Protein AF-A0A2K3LPR6-F1 (afdb_monomer_lite)

pLDDT: mean 84.76, std 15.4, range [44.16, 96.0]

Organism: Trifolium pratense (NCBI:txid57577)

Secondary structure (DSSP, 8-state):
----HHHHHHHHHHHHHHT-SSHHHHHHHHHHHHHHTTSTTHHHHHHHHHHS--TTS-HHHHHHHHHHHHHHHHHHHHHHHHHHHHH--TTS----

InterPro domains:
  IPR011989 Armadillo-like helical [G3DSA:1.25.10.10] (8-90)
  IPR016024 Armadillo-type fold [SSF48371] (1-82)

Sequence (96 aa):
MEWNPQTRQSLRQCFLNTLSPALEPRRVAEFRLSEAAGLTNFGLVILRLVAEPDEKIEPSIDEQIRLAAAVNFKNHLHGHRKTIRILNPRKSRSKP

Foldseek 3Di:
DDQDPVVLVLLLLLLLQCVDPDDPSNVVSVVVLVVLLPDPCSLVNLVCLLVDFDPPDDRVSSNSSSVSSVVSSVVSVVVVVVVVCVVCVPPPDDDD

Structure (mmCIF, N/CA/C/O backbone):
data_AF-A0A2K3LPR6-F1
#
_entry.id   AF-A0A2K3LPR6-F1
#
loop_
_atom_site.group_PDB
_atom_site.id
_atom_site.type_symbol
_atom_site.label_atom_id
_atom_site.label_alt_id
_atom_site.label_comp_id
_atom_site.label_asym_id
_atom_site.label_entity_id
_atom_site.label_seq_id
_atom_site.pdbx_PDB_ins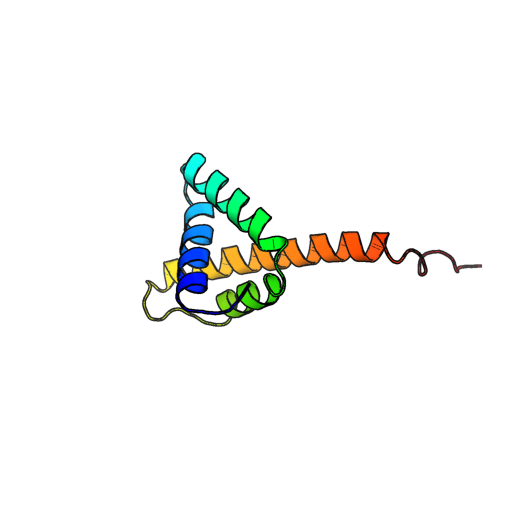_code
_atom_site.Cartn_x
_atom_site.Cartn_y
_atom_site.Cartn_z
_atom_site.occupancy
_atom_site.B_iso_or_equiv
_atom_site.auth_seq_id
_atom_site.auth_comp_id
_atom_site.auth_asym_id
_atom_site.auth_atom_id
_atom_site.pdbx_PDB_model_num
ATOM 1 N N . MET A 1 1 ? -13.869 -1.913 -3.297 1.00 89.12 1 MET A N 1
ATOM 2 C CA . MET A 1 1 ? -12.710 -1.694 -4.181 1.00 89.12 1 MET A CA 1
ATOM 3 C C . MET A 1 1 ? -12.555 -2.907 -5.080 1.00 89.12 1 MET A C 1
ATOM 5 O O . MET A 1 1 ? -12.679 -4.026 -4.596 1.00 89.12 1 MET A O 1
ATOM 9 N N . GLU A 1 2 ? -12.330 -2.695 -6.372 1.00 92.38 2 GLU A N 1
ATOM 10 C CA . GLU A 1 2 ? -12.184 -3.769 -7.361 1.00 92.38 2 GLU A CA 1
ATOM 11 C C . GLU A 1 2 ? -10.730 -3.904 -7.822 1.00 92.38 2 GLU A C 1
ATOM 13 O O . GLU A 1 2 ? -9.979 -2.930 -7.825 1.00 92.38 2 GLU A O 1
ATOM 18 N N . TRP A 1 3 ? -10.324 -5.112 -8.219 1.00 91.56 3 TRP A N 1
ATOM 19 C CA . TRP A 1 3 ? -9.004 -5.346 -8.806 1.00 91.56 3 TRP A CA 1
ATOM 20 C C . TRP A 1 3 ? -9.065 -5.145 -10.319 1.00 91.56 3 TRP A C 1
ATOM 22 O O . TRP A 1 3 ? -9.413 -6.063 -11.057 1.00 91.56 3 TRP A O 1
ATOM 32 N N . ASN A 1 4 ? -8.731 -3.941 -10.776 1.00 92.88 4 ASN A N 1
ATOM 33 C CA . ASN A 1 4 ? -8.645 -3.606 -12.197 1.00 92.88 4 ASN A CA 1
ATOM 34 C C . ASN A 1 4 ? -7.352 -2.814 -12.498 1.00 92.88 4 ASN A C 1
ATOM 36 O O . ASN A 1 4 ? -6.712 -2.305 -11.569 1.00 92.88 4 ASN A O 1
ATOM 40 N N . PRO A 1 5 ? -6.932 -2.697 -13.774 1.00 90.94 5 PRO A N 1
ATOM 41 C CA . PRO A 1 5 ? -5.693 -2.011 -14.141 1.00 90.94 5 PRO A CA 1
ATOM 42 C C . PRO A 1 5 ? -5.582 -0.583 -13.600 1.00 90.94 5 PRO A C 1
ATOM 44 O O . PRO A 1 5 ? -4.505 -0.189 -13.158 1.00 90.94 5 PRO A O 1
ATOM 47 N N . GLN A 1 6 ? -6.688 0.159 -13.559 1.00 93.00 6 GLN A N 1
ATOM 48 C CA . GLN A 1 6 ? -6.691 1.542 -13.096 1.00 93.00 6 GLN A CA 1
ATOM 49 C C . GLN A 1 6 ? -6.513 1.647 -11.578 1.00 93.00 6 GLN A C 1
ATOM 51 O O . GLN A 1 6 ? -5.751 2.492 -11.100 1.00 93.00 6 GLN A O 1
ATOM 56 N N . THR A 1 7 ? -7.142 0.755 -10.810 1.00 93.00 7 THR A N 1
ATOM 57 C CA . THR A 1 7 ? -6.940 0.653 -9.361 1.00 93.00 7 THR A CA 1
ATOM 58 C C . THR A 1 7 ? -5.504 0.255 -9.039 1.00 93.00 7 THR A C 1
ATOM 60 O O . THR A 1 7 ? -4.895 0.868 -8.165 1.00 93.00 7 THR A O 1
ATOM 63 N N . ARG A 1 8 ? -4.922 -0.696 -9.784 1.00 92.81 8 ARG A N 1
ATOM 64 C CA . ARG A 1 8 ? -3.506 -1.078 -9.632 1.00 92.81 8 ARG A CA 1
ATOM 65 C C . ARG A 1 8 ? -2.583 0.113 -9.826 1.00 92.81 8 ARG A C 1
ATOM 67 O O . ARG A 1 8 ? -1.765 0.403 -8.960 1.00 92.81 8 ARG A O 1
ATOM 74 N N . GLN A 1 9 ? -2.741 0.820 -10.940 1.00 92.75 9 GLN A N 1
ATOM 75 C CA . GLN A 1 9 ? -1.888 1.954 -11.280 1.00 92.75 9 GLN A CA 1
ATOM 76 C C . GLN A 1 9 ? -2.026 3.090 -10.256 1.00 92.75 9 GLN A C 1
ATOM 78 O O . GLN A 1 9 ? -1.026 3.639 -9.800 1.00 92.75 9 GLN A O 1
ATOM 83 N N . SER A 1 10 ? -3.257 3.368 -9.816 1.00 93.50 10 SER A N 1
ATOM 84 C CA . SER A 1 10 ? -3.534 4.373 -8.784 1.00 93.50 10 SER A CA 1
ATOM 85 C C . SER A 1 10 ? -2.884 4.019 -7.446 1.00 93.50 10 SER A C 1
ATOM 87 O O . SER A 1 10 ? -2.256 4.871 -6.823 1.00 93.50 10 SER A O 1
ATOM 89 N N . LEU A 1 11 ? -2.985 2.758 -7.012 1.00 94.69 11 LEU A N 1
ATOM 90 C CA . LEU A 1 11 ? -2.373 2.300 -5.765 1.00 94.69 11 LEU A CA 1
ATOM 91 C C . LEU A 1 11 ? -0.849 2.334 -5.830 1.00 94.69 11 LEU A C 1
ATOM 93 O O . LEU A 1 11 ? -0.227 2.800 -4.881 1.00 94.69 11 LEU A O 1
ATOM 97 N N . ARG A 1 12 ? -0.248 1.908 -6.947 1.00 94.38 12 ARG A N 1
ATOM 98 C CA . ARG A 1 12 ? 1.203 2.013 -7.156 1.00 94.38 12 ARG A CA 1
ATOM 99 C C . ARG A 1 12 ? 1.679 3.453 -7.035 1.00 94.38 12 ARG A C 1
ATOM 101 O O . ARG A 1 12 ? 2.620 3.710 -6.292 1.00 94.38 12 ARG A O 1
ATOM 108 N N . GLN A 1 13 ? 0.990 4.391 -7.685 1.00 93.62 13 GLN A N 1
ATOM 109 C CA . GLN A 1 13 ? 1.326 5.809 -7.576 1.00 93.62 13 GLN A CA 1
ATOM 110 C C . GLN A 1 13 ? 1.157 6.326 -6.144 1.00 93.62 13 GLN A C 1
ATOM 112 O O . GLN A 1 13 ? 2.008 7.067 -5.658 1.00 93.62 13 GLN A O 1
ATOM 117 N N . CYS A 1 14 ? 0.090 5.927 -5.444 1.00 94.31 14 CYS A N 1
ATOM 118 C CA . CYS A 1 14 ? -0.093 6.277 -4.039 1.00 94.31 14 CYS A CA 1
ATOM 119 C C . CYS A 1 14 ? 1.066 5.758 -3.181 1.00 94.31 14 CYS A C 1
ATOM 121 O O . CYS A 1 14 ? 1.670 6.546 -2.461 1.00 94.31 14 CYS A O 1
ATOM 123 N N . PHE A 1 15 ? 1.430 4.479 -3.281 1.00 94.81 15 PHE A N 1
ATOM 124 C CA . PHE A 1 15 ? 2.547 3.923 -2.513 1.00 94.81 15 PHE A CA 1
ATOM 125 C C . PHE A 1 15 ? 3.879 4.580 -2.863 1.00 94.81 15 PHE A C 1
ATOM 127 O O . PHE A 1 15 ? 4.618 4.949 -1.956 1.00 94.81 15 PHE A O 1
ATOM 134 N N . LEU A 1 16 ? 4.152 4.832 -4.140 1.00 93.31 16 LEU A N 1
ATOM 135 C CA . LEU A 1 16 ? 5.344 5.569 -4.548 1.00 93.31 16 LEU A CA 1
ATOM 136 C C . LEU A 1 16 ? 5.377 6.979 -3.934 1.00 93.31 16 LEU A C 1
ATOM 138 O O . LEU A 1 16 ? 6.396 7.406 -3.401 1.00 93.31 16 LEU A O 1
ATOM 142 N N . ASN A 1 17 ? 4.239 7.676 -3.916 1.00 92.69 17 ASN A N 1
ATOM 143 C CA . ASN A 1 17 ? 4.130 8.999 -3.305 1.00 92.69 17 ASN A CA 1
ATOM 144 C C . ASN A 1 17 ? 4.312 8.969 -1.777 1.00 92.69 17 ASN A C 1
ATOM 146 O O . ASN A 1 17 ? 4.812 9.944 -1.222 1.00 92.69 17 ASN A O 1
ATOM 150 N N . THR A 1 18 ? 3.977 7.868 -1.089 1.00 91.44 18 THR A N 1
ATOM 151 C CA . THR A 1 18 ? 4.282 7.731 0.353 1.00 91.44 18 THR A CA 1
ATOM 152 C C . THR A 1 18 ? 5.779 7.655 0.651 1.00 91.44 18 THR A C 1
ATOM 154 O O . THR A 1 18 ? 6.198 7.999 1.755 1.00 91.44 18 THR A O 1
ATOM 157 N N . LEU A 1 19 ? 6.582 7.247 -0.336 1.00 90.25 19 LEU A N 1
ATOM 158 C CA . LEU A 1 19 ? 8.042 7.195 -0.258 1.00 90.25 19 LEU A CA 1
ATOM 159 C C . LEU A 1 19 ? 8.698 8.520 -0.685 1.00 90.25 19 LEU A C 1
ATOM 161 O O . LEU A 1 19 ? 9.916 8.658 -0.598 1.00 90.25 19 LEU A O 1
ATOM 165 N N . SER A 1 20 ? 7.911 9.500 -1.145 1.00 86.75 20 SER A N 1
ATOM 166 C CA . SER A 1 20 ? 8.431 10.795 -1.579 1.00 86.75 20 SER A CA 1
ATOM 167 C C . SER A 1 20 ? 9.060 11.566 -0.408 1.00 86.75 20 SER A C 1
ATOM 169 O O . SER A 1 20 ? 8.475 11.613 0.678 1.00 86.75 20 SER A O 1
ATOM 171 N N . PRO A 1 21 ? 10.208 12.241 -0.618 1.00 86.06 21 PRO A N 1
ATOM 172 C CA . PRO A 1 21 ? 10.782 13.140 0.382 1.00 86.06 21 PRO A CA 1
ATOM 173 C C . PRO A 1 21 ? 9.948 14.418 0.570 1.00 86.06 21 PRO A C 1
ATOM 175 O O . PRO A 1 21 ? 10.079 15.098 1.587 1.00 86.06 21 PRO A O 1
ATOM 178 N N . ALA A 1 22 ? 9.089 14.758 -0.396 1.00 87.75 22 ALA A N 1
ATOM 179 C CA . ALA A 1 22 ? 8.214 15.917 -0.310 1.00 87.75 22 ALA A CA 1
ATOM 180 C C . ALA A 1 22 ? 6.989 15.621 0.572 1.00 87.75 22 ALA A C 1
ATOM 182 O O . ALA A 1 22 ? 6.302 14.611 0.409 1.00 87.75 22 ALA A O 1
ATOM 183 N N . LEU A 1 23 ? 6.686 16.549 1.484 1.00 85.88 23 LEU A N 1
ATOM 184 C CA . LEU A 1 23 ? 5.634 16.381 2.489 1.00 85.88 23 LEU A CA 1
ATOM 185 C C . LEU A 1 23 ? 4.227 16.282 1.879 1.00 85.88 23 LEU A C 1
ATOM 187 O O . LEU A 1 23 ? 3.451 15.408 2.258 1.00 85.88 23 LEU A O 1
ATOM 191 N N . GLU A 1 24 ? 3.895 17.167 0.940 1.00 90.88 24 GLU A N 1
ATOM 192 C CA . GLU A 1 24 ? 2.540 17.256 0.383 1.00 90.88 24 GLU A CA 1
ATOM 193 C C . GLU A 1 24 ? 2.144 16.026 -0.458 1.00 90.88 24 GLU A C 1
ATOM 195 O O . GLU A 1 24 ? 1.085 15.453 -0.191 1.00 90.88 24 GLU A O 1
ATOM 200 N N . PRO A 1 25 ? 2.981 15.512 -1.387 1.00 88.75 25 PRO A N 1
ATOM 201 C CA . PRO A 1 25 ? 2.696 14.255 -2.086 1.00 88.75 25 PRO A CA 1
ATOM 202 C C . PRO A 1 25 ? 2.464 13.079 -1.136 1.00 88.75 25 PRO A C 1
ATOM 204 O O . PRO A 1 25 ? 1.546 12.280 -1.346 1.00 88.75 25 PRO A O 1
ATOM 207 N N . ARG A 1 26 ? 3.261 13.004 -0.064 1.00 90.38 26 ARG A N 1
ATOM 208 C CA . ARG A 1 26 ? 3.138 11.968 0.957 1.00 90.38 26 ARG A CA 1
ATOM 209 C C . ARG A 1 26 ? 1.817 12.076 1.716 1.00 90.38 26 ARG A C 1
ATOM 211 O O . ARG A 1 26 ? 1.100 11.083 1.806 1.00 90.38 26 ARG A O 1
ATOM 218 N N . ARG A 1 27 ? 1.456 13.266 2.205 1.00 88.19 27 ARG A N 1
ATOM 219 C CA . ARG A 1 27 ? 0.189 13.501 2.923 1.00 88.19 27 ARG A CA 1
ATOM 220 C C . ARG A 1 27 ? -1.028 13.150 2.078 1.00 88.19 27 ARG A C 1
ATOM 222 O O . ARG A 1 27 ? -1.928 12.467 2.558 1.00 88.19 27 ARG A O 1
ATOM 229 N N . VAL A 1 28 ? -1.045 13.577 0.815 1.00 92.62 28 VAL A N 1
ATOM 230 C CA . VAL A 1 28 ? -2.147 13.274 -0.110 1.00 92.62 28 VAL A CA 1
ATOM 231 C C . VAL A 1 28 ? -2.266 11.766 -0.337 1.00 92.62 28 VAL A C 1
ATOM 233 O O . VAL A 1 28 ? -3.374 11.229 -0.365 1.00 92.62 28 VAL A O 1
ATOM 236 N N . ALA A 1 29 ? -1.143 11.061 -0.476 1.00 91.56 29 ALA A N 1
ATOM 237 C CA . ALA A 1 29 ? -1.146 9.612 -0.633 1.00 91.56 29 ALA A CA 1
ATOM 238 C C . ALA A 1 29 ? -1.622 8.877 0.628 1.00 91.56 29 ALA A C 1
ATOM 240 O O . ALA A 1 29 ? -2.459 7.981 0.527 1.00 91.56 29 ALA A O 1
ATOM 241 N N . GLU A 1 30 ? -1.136 9.274 1.806 1.00 89.75 30 GLU A N 1
ATOM 242 C CA . GLU A 1 30 ? -1.563 8.718 3.095 1.00 89.75 30 GLU A CA 1
ATOM 243 C C . GLU A 1 30 ? -3.066 8.933 3.325 1.00 89.75 30 GLU A C 1
ATOM 245 O O . GLU A 1 30 ? -3.769 7.995 3.704 1.00 89.75 30 GLU A O 1
ATOM 250 N N . PHE A 1 31 ? -3.578 10.128 3.016 1.00 92.00 31 PHE A N 1
ATOM 251 C CA . PHE A 1 31 ? -5.005 10.439 3.085 1.00 92.00 31 PHE A CA 1
ATOM 252 C C . PHE A 1 31 ? -5.829 9.522 2.170 1.00 92.00 31 PHE A C 1
ATOM 254 O O . PHE A 1 31 ? -6.743 8.848 2.640 1.00 92.00 31 PHE A O 1
ATOM 261 N N . ARG A 1 32 ? -5.445 9.397 0.892 1.00 93.12 32 ARG A N 1
ATOM 262 C CA . ARG A 1 32 ? -6.134 8.517 -0.071 1.00 93.12 32 ARG A CA 1
ATOM 263 C C . ARG A 1 32 ? -6.121 7.049 0.352 1.00 93.12 32 ARG A C 1
ATOM 265 O O . ARG A 1 32 ? -7.116 6.350 0.175 1.00 93.12 32 ARG A O 1
ATOM 272 N N . LEU A 1 33 ? -5.006 6.565 0.905 1.00 93.00 33 LEU A N 1
ATOM 273 C CA . LEU A 1 33 ? -4.911 5.199 1.426 1.00 93.00 33 LEU A CA 1
ATOM 274 C C . LEU A 1 33 ? -5.803 5.002 2.657 1.00 93.00 33 LEU A C 1
ATOM 276 O O . LEU A 1 33 ? -6.408 3.941 2.800 1.00 93.00 33 LEU A O 1
ATOM 280 N N . SER A 1 34 ? -5.912 6.014 3.520 1.00 90.62 34 SER A N 1
ATOM 281 C CA . SER A 1 34 ? -6.810 5.997 4.676 1.00 90.62 34 SER A CA 1
ATOM 282 C C . SER A 1 34 ? -8.281 5.952 4.255 1.00 90.62 34 SER A C 1
ATOM 284 O O . SER A 1 34 ? -9.042 5.152 4.795 1.00 90.62 34 SER A O 1
ATOM 286 N N . GLU A 1 35 ? -8.684 6.751 3.264 1.00 92.31 35 GLU A N 1
ATOM 287 C CA . GLU A 1 35 ? -10.040 6.696 2.702 1.00 92.31 35 GLU A CA 1
ATOM 288 C C . GLU A 1 35 ? -10.327 5.333 2.059 1.00 92.31 35 GLU A C 1
ATOM 290 O O . GLU A 1 35 ? -11.355 4.706 2.325 1.00 92.31 35 GLU A O 1
ATOM 295 N N . ALA A 1 36 ? -9.384 4.825 1.259 1.00 91.75 36 ALA A N 1
ATOM 296 C CA . ALA A 1 36 ? -9.521 3.535 0.593 1.00 91.75 36 ALA A CA 1
ATOM 297 C C . ALA A 1 36 ? -9.598 2.359 1.580 1.00 91.75 36 ALA A C 1
ATOM 299 O O . ALA A 1 36 ? -10.266 1.368 1.280 1.00 91.75 36 ALA A O 1
ATOM 300 N N . ALA A 1 37 ? -8.978 2.467 2.760 1.00 90.81 37 ALA A N 1
ATOM 301 C CA . ALA A 1 37 ? -9.001 1.428 3.788 1.00 90.81 37 ALA A CA 1
ATOM 302 C C . ALA A 1 37 ? -10.409 1.120 4.326 1.00 90.81 37 ALA A C 1
ATOM 304 O O . ALA A 1 37 ? -10.625 0.028 4.850 1.00 90.81 37 ALA A O 1
ATOM 305 N N . GLY A 1 38 ? -11.365 2.045 4.181 1.00 89.19 38 GLY A N 1
ATOM 306 C CA . GLY A 1 38 ? -12.771 1.816 4.523 1.00 89.19 38 GLY A CA 1
ATOM 307 C C . GLY A 1 38 ? -13.558 1.031 3.466 1.00 89.19 38 GLY A C 1
ATOM 308 O O . GLY A 1 38 ? -14.671 0.582 3.738 1.00 89.19 38 GLY A O 1
ATOM 309 N N . LEU A 1 39 ? -13.010 0.849 2.261 1.00 92.00 39 LEU A N 1
ATOM 310 C CA . LEU A 1 39 ? -13.702 0.176 1.166 1.00 92.00 39 LEU A CA 1
ATOM 311 C C . LEU A 1 39 ? -13.648 -1.348 1.316 1.00 92.00 39 LEU A C 1
ATOM 313 O O . LEU A 1 39 ? -12.611 -1.939 1.629 1.00 92.00 39 LEU A O 1
ATOM 317 N N . THR A 1 40 ? -14.746 -2.017 0.958 1.00 90.19 40 THR A N 1
ATOM 318 C CA . THR A 1 40 ? -14.790 -3.482 0.851 1.00 90.19 40 THR A CA 1
ATOM 319 C C . THR A 1 40 ? -13.674 -3.980 -0.067 1.00 90.19 40 THR A C 1
ATOM 321 O O . THR A 1 40 ? -13.379 -3.355 -1.087 1.00 90.19 40 THR A O 1
ATOM 324 N N . ASN A 1 41 ? -13.060 -5.114 0.266 1.00 91.81 41 ASN A N 1
ATOM 325 C CA . ASN A 1 41 ? -11.966 -5.740 -0.489 1.00 91.81 41 ASN A CA 1
ATOM 326 C C . ASN A 1 41 ? -10.650 -4.947 -0.558 1.00 91.81 41 ASN A C 1
ATOM 328 O O . ASN A 1 41 ? -9.730 -5.420 -1.222 1.00 91.81 41 ASN A O 1
ATOM 332 N N . PHE A 1 42 ? -10.505 -3.810 0.138 1.00 93.38 42 PHE A N 1
ATOM 333 C CA . PHE A 1 42 ? -9.238 -3.067 0.172 1.00 93.38 42 PHE A CA 1
ATOM 334 C C . PHE A 1 42 ? -8.061 -3.973 0.552 1.00 93.38 42 PHE A C 1
ATOM 336 O O . PHE A 1 42 ? -7.113 -4.109 -0.215 1.00 93.38 42 PHE A O 1
ATOM 343 N N . GLY A 1 43 ? -8.162 -4.687 1.678 1.00 93.00 43 GLY A N 1
ATOM 344 C CA . GLY A 1 43 ? -7.105 -5.599 2.120 1.00 93.00 43 GLY A CA 1
ATOM 345 C C . GLY A 1 43 ? -6.750 -6.680 1.090 1.00 93.00 43 GLY A C 1
ATOM 346 O O . GLY A 1 43 ? -5.574 -6.974 0.899 1.00 93.00 43 GLY A O 1
ATOM 347 N N . LEU A 1 44 ? -7.738 -7.233 0.377 1.00 94.12 44 LEU A N 1
ATOM 348 C CA . LEU A 1 44 ? -7.497 -8.235 -0.669 1.00 94.12 44 LEU A CA 1
ATOM 349 C C . LEU A 1 44 ? -6.762 -7.630 -1.874 1.00 94.12 44 LEU A C 1
ATOM 351 O O . LEU A 1 44 ? -5.863 -8.257 -2.429 1.00 94.12 44 LEU A O 1
ATOM 355 N N . VAL A 1 45 ? -7.128 -6.409 -2.260 1.00 95.62 45 VAL A N 1
ATOM 356 C CA . VAL A 1 45 ? -6.482 -5.663 -3.345 1.00 95.62 45 VAL A CA 1
ATOM 357 C C . VAL A 1 45 ? -5.028 -5.329 -2.999 1.00 95.62 45 VAL A C 1
ATOM 359 O O . VAL A 1 45 ? -4.150 -5.525 -3.837 1.00 95.62 45 VAL A O 1
ATOM 362 N N . ILE A 1 46 ? -4.745 -4.896 -1.765 1.00 95.69 46 ILE A N 1
ATOM 363 C CA . ILE A 1 46 ? -3.364 -4.656 -1.319 1.00 95.69 46 ILE A CA 1
ATOM 364 C C . ILE A 1 46 ? -2.563 -5.962 -1.295 1.00 95.69 46 ILE A C 1
ATOM 366 O O . ILE A 1 46 ? -1.420 -5.979 -1.741 1.00 95.69 46 ILE A O 1
ATOM 370 N N . LEU A 1 47 ? -3.156 -7.071 -0.843 1.00 95.31 47 LEU A N 1
ATOM 371 C CA . LEU A 1 47 ? -2.485 -8.372 -0.843 1.00 95.31 47 LEU A CA 1
ATOM 372 C C . LEU A 1 47 ? -2.098 -8.826 -2.259 1.00 95.31 47 LEU A C 1
ATOM 374 O O . LEU A 1 47 ? -0.982 -9.301 -2.455 1.00 95.31 47 LEU A O 1
ATOM 378 N N . ARG A 1 48 ? -2.981 -8.640 -3.250 1.00 95.25 48 ARG A N 1
ATOM 379 C CA . ARG A 1 48 ? -2.662 -8.925 -4.660 1.00 95.25 48 ARG A CA 1
ATOM 380 C C . ARG A 1 48 ? -1.536 -8.044 -5.181 1.00 95.25 48 ARG A C 1
ATOM 382 O O . ARG A 1 48 ? -0.634 -8.559 -5.821 1.00 95.25 48 ARG A O 1
ATOM 389 N N . LEU A 1 49 ? -1.539 -6.752 -4.851 1.00 95.06 49 LEU A N 1
ATOM 390 C CA . LEU A 1 49 ? -0.453 -5.843 -5.231 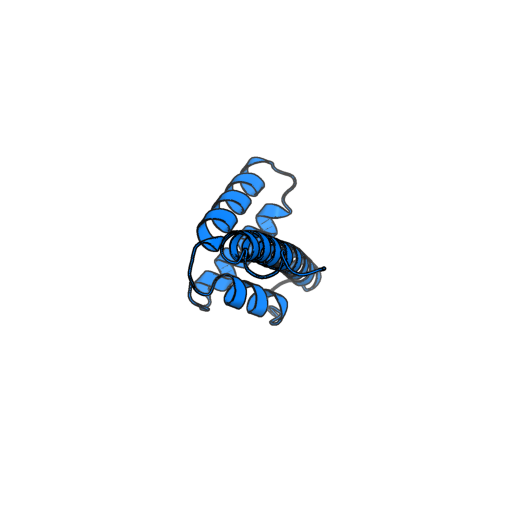1.00 95.06 49 LEU A CA 1
ATOM 391 C C . LEU A 1 49 ? 0.911 -6.298 -4.691 1.00 95.06 49 LEU A C 1
ATOM 393 O O . LEU A 1 49 ? 1.913 -6.142 -5.373 1.00 95.06 49 LEU A O 1
ATOM 397 N N . VAL A 1 50 ? 0.951 -6.866 -3.484 1.00 95.62 50 VAL A N 1
ATOM 398 C CA . VAL A 1 50 ? 2.183 -7.410 -2.889 1.00 95.62 50 VAL A CA 1
ATOM 399 C C . VAL A 1 50 ? 2.609 -8.722 -3.555 1.00 95.62 50 VAL A C 1
ATOM 401 O O . VAL A 1 50 ? 3.803 -8.980 -3.673 1.00 95.62 50 VAL A O 1
ATOM 404 N N . ALA A 1 51 ? 1.653 -9.561 -3.958 1.00 94.94 51 ALA A N 1
ATOM 405 C CA . ALA A 1 51 ? 1.918 -10.890 -4.507 1.00 94.94 51 ALA A CA 1
ATOM 406 C C . ALA A 1 51 ? 2.183 -10.903 -6.023 1.00 94.94 51 ALA A C 1
ATOM 408 O O . ALA A 1 51 ? 2.830 -11.827 -6.506 1.00 94.94 51 ALA A O 1
ATOM 409 N N . GLU A 1 52 ? 1.674 -9.915 -6.765 1.00 92.50 52 GLU A N 1
ATOM 410 C CA . GLU A 1 52 ? 1.760 -9.819 -8.227 1.00 92.50 52 GLU A CA 1
ATOM 411 C C . GLU A 1 52 ? 2.764 -8.717 -8.638 1.00 92.50 52 GLU A C 1
ATOM 413 O O . GLU A 1 52 ? 2.392 -7.536 -8.643 1.00 92.50 52 GLU A O 1
ATOM 418 N N . PRO A 1 53 ? 4.019 -9.071 -8.999 1.00 89.00 53 PRO A N 1
ATOM 419 C CA . PRO A 1 53 ? 4.987 -8.128 -9.564 1.00 89.00 53 PRO A CA 1
ATOM 420 C C . PRO A 1 53 ? 4.436 -7.407 -10.796 1.00 89.00 53 PRO A C 1
ATOM 422 O O . PRO A 1 53 ? 3.720 -8.018 -11.593 1.00 89.00 53 PRO A O 1
ATOM 425 N N . ASP A 1 54 ? 4.814 -6.143 -11.012 1.00 88.81 54 ASP A N 1
ATOM 426 C CA . ASP A 1 54 ? 4.698 -5.558 -12.353 1.00 88.81 54 ASP A CA 1
ATOM 427 C C . ASP A 1 54 ? 5.987 -5.724 -13.150 1.00 88.81 54 ASP A C 1
ATOM 429 O O . ASP A 1 54 ? 6.994 -5.081 -12.868 1.00 88.81 54 ASP A O 1
ATOM 433 N N . GLU A 1 55 ? 5.931 -6.511 -14.216 1.00 87.88 55 GLU A N 1
ATOM 434 C CA . GLU A 1 55 ? 7.039 -6.641 -15.166 1.00 87.88 55 GLU A CA 1
ATOM 435 C C . GLU A 1 55 ? 7.264 -5.360 -15.992 1.00 87.88 55 GLU A C 1
ATOM 437 O O . GLU A 1 55 ? 8.291 -5.218 -16.650 1.00 87.88 55 GLU A O 1
ATOM 442 N N . LYS A 1 56 ? 6.314 -4.413 -15.977 1.00 86.81 56 LYS A N 1
ATOM 443 C CA . LYS A 1 56 ? 6.383 -3.165 -16.757 1.00 86.81 56 LYS A CA 1
ATOM 444 C C . LYS A 1 56 ? 7.089 -2.015 -16.042 1.00 86.81 56 LYS A C 1
ATOM 446 O O . LYS A 1 56 ? 7.232 -0.950 -16.644 1.00 86.81 56 LYS A O 1
ATOM 451 N N . ILE A 1 57 ? 7.481 -2.180 -14.780 1.00 88.88 57 ILE A N 1
ATOM 452 C CA . ILE A 1 57 ? 8.205 -1.152 -14.025 1.00 88.88 57 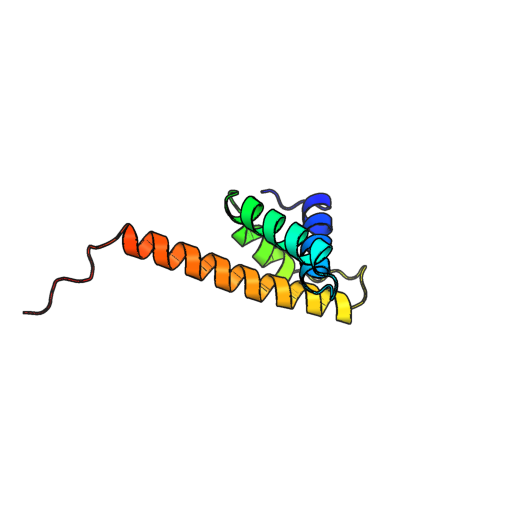ILE A CA 1
ATOM 453 C C . ILE A 1 57 ? 9.565 -1.681 -13.582 1.00 88.88 57 ILE A C 1
ATOM 455 O O . ILE A 1 57 ? 9.801 -2.885 -13.541 1.00 88.88 57 ILE A O 1
ATOM 459 N N . GLU A 1 58 ? 10.475 -0.764 -13.268 1.00 92.38 58 GLU A N 1
ATOM 460 C CA . GLU A 1 58 ? 11.809 -1.130 -12.808 1.00 92.38 58 GLU A CA 1
ATOM 461 C C . GLU A 1 58 ? 11.724 -2.016 -11.544 1.00 92.38 58 GLU A C 1
ATOM 463 O O . GLU A 1 58 ? 11.041 -1.626 -10.590 1.00 92.38 58 GLU A O 1
ATOM 468 N N . PRO A 1 59 ? 12.426 -3.169 -11.482 1.00 92.31 59 PRO A N 1
ATOM 469 C CA . PRO A 1 59 ? 12.293 -4.126 -10.378 1.00 92.31 59 PRO A CA 1
ATOM 470 C C . PRO A 1 59 ? 12.526 -3.528 -8.985 1.00 92.31 59 PRO A C 1
ATOM 472 O O . PRO A 1 59 ? 11.821 -3.875 -8.041 1.00 92.31 59 PRO A O 1
ATOM 475 N N . SER A 1 60 ? 13.475 -2.593 -8.862 1.00 92.25 60 SER A N 1
ATOM 476 C CA . SER A 1 60 ? 13.766 -1.885 -7.605 1.00 92.25 60 SER A CA 1
ATOM 477 C C . SER A 1 60 ? 12.592 -1.014 -7.141 1.00 92.25 60 SER A C 1
ATOM 479 O O . SER A 1 60 ? 12.276 -0.949 -5.952 1.00 92.25 60 SER A O 1
ATOM 481 N N . ILE A 1 61 ? 11.904 -0.360 -8.082 1.00 91.50 61 ILE A N 1
ATOM 482 C CA . ILE A 1 61 ? 10.731 0.471 -7.792 1.00 91.50 61 ILE A CA 1
ATOM 483 C C . ILE A 1 61 ? 9.531 -0.418 -7.447 1.00 91.50 61 ILE A C 1
ATOM 485 O O . ILE A 1 61 ? 8.813 -0.124 -6.489 1.00 91.50 61 ILE A O 1
ATOM 489 N N . ASP A 1 62 ? 9.332 -1.521 -8.179 1.00 93.94 62 ASP A N 1
ATOM 490 C CA . ASP A 1 62 ? 8.282 -2.501 -7.871 1.00 93.94 62 ASP A CA 1
ATOM 491 C C . ASP A 1 62 ? 8.456 -3.070 -6.463 1.00 93.94 62 ASP A C 1
ATOM 493 O O . ASP A 1 62 ? 7.516 -3.072 -5.668 1.00 93.94 62 ASP A O 1
ATOM 497 N N . GLU A 1 63 ? 9.675 -3.474 -6.107 1.00 94.19 63 GLU A N 1
ATOM 498 C CA . GLU A 1 63 ? 9.980 -3.984 -4.776 1.00 94.19 63 GLU A CA 1
ATOM 499 C C . GLU A 1 63 ? 9.652 -2.963 -3.679 1.00 94.19 63 GLU A C 1
ATOM 501 O O . GLU A 1 63 ? 8.960 -3.304 -2.717 1.00 94.19 63 GLU A O 1
ATOM 506 N N . GLN A 1 64 ? 10.057 -1.700 -3.841 1.00 94.62 64 GLN A N 1
ATOM 507 C CA . GLN A 1 64 ? 9.738 -0.633 -2.887 1.00 94.62 64 GLN A CA 1
ATOM 508 C C . GLN A 1 64 ? 8.227 -0.431 -2.714 1.00 94.62 64 GLN A C 1
ATOM 510 O O . GLN A 1 64 ? 7.738 -0.314 -1.584 1.00 94.62 64 GLN A O 1
ATOM 515 N N . ILE A 1 65 ? 7.469 -0.441 -3.813 1.00 94.38 65 ILE A N 1
ATOM 516 C CA . ILE A 1 65 ? 6.007 -0.330 -3.779 1.00 94.38 65 ILE A CA 1
ATOM 517 C C . ILE A 1 65 ? 5.394 -1.520 -3.035 1.00 94.38 65 ILE A C 1
ATOM 519 O O . ILE A 1 65 ? 4.545 -1.327 -2.160 1.00 94.38 65 ILE A O 1
ATOM 523 N N . ARG A 1 66 ? 5.832 -2.748 -3.335 1.00 95.06 66 ARG A N 1
ATOM 524 C CA . ARG A 1 66 ? 5.336 -3.964 -2.673 1.00 95.06 66 ARG A CA 1
ATOM 525 C C . ARG A 1 66 ? 5.672 -3.979 -1.183 1.00 95.06 66 ARG A C 1
ATOM 527 O O . ARG A 1 66 ? 4.819 -4.350 -0.379 1.00 95.06 66 ARG A O 1
ATOM 534 N N . LEU A 1 67 ? 6.862 -3.528 -0.784 1.00 96.00 67 LEU A N 1
ATOM 535 C CA . LEU A 1 67 ? 7.239 -3.416 0.628 1.00 96.00 67 LEU A CA 1
ATOM 536 C C . LEU A 1 67 ? 6.364 -2.390 1.364 1.00 96.00 67 LEU A C 1
ATOM 538 O O . LEU A 1 67 ? 5.831 -2.694 2.437 1.00 96.00 67 LEU A O 1
ATOM 542 N N . ALA A 1 68 ? 6.145 -1.209 0.778 1.00 94.50 68 ALA A N 1
ATOM 543 C CA . ALA A 1 68 ? 5.254 -0.195 1.343 1.00 94.50 68 ALA A CA 1
ATOM 544 C C . ALA A 1 68 ? 3.811 -0.718 1.482 1.00 94.50 68 ALA A C 1
ATOM 546 O O . ALA A 1 68 ? 3.176 -0.555 2.531 1.00 94.50 68 ALA A O 1
ATOM 547 N N . ALA A 1 69 ? 3.319 -1.423 0.460 1.00 95.31 69 ALA A N 1
ATOM 548 C CA . ALA A 1 69 ? 2.015 -2.075 0.464 1.00 95.31 69 ALA A CA 1
ATOM 549 C C . ALA A 1 69 ? 1.903 -3.164 1.544 1.00 95.31 69 ALA A C 1
ATOM 551 O O . ALA A 1 69 ? 0.907 -3.207 2.268 1.00 95.31 69 ALA A O 1
ATOM 552 N N . ALA A 1 70 ? 2.932 -3.993 1.734 1.00 95.44 70 ALA A N 1
ATOM 553 C CA . ALA A 1 70 ? 2.956 -5.027 2.768 1.00 95.44 70 ALA A CA 1
ATOM 554 C C . ALA A 1 70 ? 2.911 -4.431 4.186 1.00 95.44 70 ALA A C 1
ATOM 556 O O . ALA A 1 70 ? 2.173 -4.915 5.053 1.00 95.44 70 ALA A O 1
ATOM 557 N N . VAL A 1 71 ? 3.653 -3.343 4.426 1.00 93.12 71 VAL A N 1
ATOM 558 C CA . VAL A 1 71 ? 3.603 -2.605 5.698 1.00 93.12 71 VAL A CA 1
ATOM 559 C C . VAL A 1 71 ? 2.210 -2.021 5.932 1.00 93.12 71 VAL A C 1
ATOM 561 O O . VAL A 1 71 ? 1.661 -2.174 7.028 1.00 93.12 71 VAL A O 1
ATOM 564 N N . ASN A 1 72 ? 1.610 -1.404 4.910 1.00 93.25 72 ASN A N 1
ATOM 565 C CA . ASN A 1 72 ? 0.252 -0.872 4.991 1.00 93.25 72 ASN A CA 1
ATOM 566 C C . ASN A 1 72 ? -0.776 -1.976 5.287 1.00 93.25 72 ASN A C 1
ATOM 568 O O . ASN A 1 72 ? -1.566 -1.831 6.219 1.00 93.25 72 ASN A O 1
ATOM 572 N N . PHE A 1 73 ? -0.706 -3.111 4.587 1.00 94.06 73 PHE A N 1
ATOM 573 C CA . PHE A 1 73 ? -1.588 -4.257 4.803 1.00 94.06 73 PHE A CA 1
ATOM 574 C C . PHE A 1 73 ? -1.491 -4.796 6.234 1.00 94.06 73 PHE A C 1
ATOM 576 O O . PHE A 1 73 ? -2.506 -4.982 6.907 1.00 94.06 73 PHE A O 1
ATOM 583 N N . LYS A 1 74 ? -0.268 -4.968 6.752 1.00 92.88 74 LYS A N 1
ATOM 584 C CA . LYS A 1 74 ? -0.034 -5.356 8.150 1.00 92.88 74 LYS A CA 1
ATOM 585 C C . LYS A 1 74 ? -0.703 -4.376 9.121 1.00 92.88 74 LYS A C 1
ATOM 587 O O . LYS A 1 74 ? -1.343 -4.800 10.085 1.00 92.88 74 LYS A O 1
ATOM 592 N N . ASN A 1 75 ? -0.569 -3.073 8.879 1.00 90.06 75 ASN A N 1
ATOM 593 C CA . ASN A 1 75 ? -1.166 -2.039 9.726 1.00 90.06 75 ASN A CA 1
ATOM 594 C C . ASN A 1 75 ? -2.700 -2.043 9.646 1.00 90.06 75 ASN A C 1
ATOM 596 O O . ASN A 1 75 ? -3.361 -1.975 10.683 1.00 90.06 75 ASN A O 1
ATOM 600 N N . HIS A 1 76 ? -3.260 -2.215 8.449 1.00 87.88 76 HIS A N 1
ATOM 601 C CA . HIS A 1 76 ? -4.695 -2.360 8.218 1.00 87.88 76 HIS A CA 1
ATOM 602 C C . HIS A 1 76 ? -5.276 -3.548 9.007 1.00 87.88 76 HIS A C 1
ATOM 604 O O . HIS A 1 76 ? -6.270 -3.398 9.723 1.00 87.88 76 HIS A O 1
ATOM 610 N N . LEU A 1 77 ? -4.599 -4.705 8.996 1.00 87.44 77 LEU A N 1
ATOM 611 C CA . LEU A 1 77 ? -4.996 -5.864 9.802 1.00 87.44 77 LEU A CA 1
ATOM 612 C C . LEU A 1 77 ? -4.923 -5.592 11.310 1.00 87.44 77 LEU A C 1
ATOM 614 O O . LEU A 1 77 ? -5.799 -6.035 12.052 1.00 87.44 77 LEU A O 1
ATOM 618 N N . HIS A 1 78 ? -3.903 -4.878 11.793 1.00 81.62 78 HIS A N 1
ATOM 619 C CA . HIS A 1 78 ? -3.809 -4.521 13.212 1.00 81.62 78 HIS A CA 1
ATOM 620 C C . HIS A 1 78 ? -4.920 -3.565 13.653 1.00 81.62 78 HIS A C 1
ATOM 622 O O . HIS A 1 78 ? -5.464 -3.750 14.744 1.00 81.62 78 HIS A O 1
ATOM 628 N N . GLY A 1 79 ? -5.287 -2.592 12.814 1.00 72.88 79 GLY A N 1
ATOM 629 C CA . GLY A 1 79 ? -6.439 -1.719 13.044 1.00 72.88 79 GLY A CA 1
ATOM 630 C C . GLY A 1 79 ? -7.731 -2.525 13.177 1.00 72.88 79 GLY A C 1
ATOM 631 O O . GLY A 1 79 ? -8.404 -2.451 14.204 1.00 72.88 79 GLY A O 1
ATOM 632 N N . HIS A 1 80 ? -8.007 -3.407 12.212 1.00 60.09 80 HIS A N 1
ATOM 633 C CA . HIS A 1 80 ? -9.175 -4.292 12.262 1.00 60.09 80 HIS A CA 1
ATOM 634 C C . HIS A 1 80 ? -9.166 -5.244 13.462 1.00 60.09 80 HIS A C 1
ATOM 636 O O . HIS A 1 80 ? -10.196 -5.438 14.103 1.00 60.09 80 HIS A O 1
ATOM 642 N N . ARG A 1 81 ? -8.012 -5.821 13.820 1.00 58.56 81 ARG A N 1
ATOM 643 C CA . ARG A 1 81 ? -7.885 -6.709 14.988 1.00 58.56 81 ARG A CA 1
ATOM 644 C C . ARG A 1 81 ? -8.188 -5.985 16.300 1.00 58.56 81 ARG A C 1
ATOM 646 O O . ARG A 1 81 ? -8.759 -6.605 17.195 1.00 58.56 81 ARG A O 1
ATOM 653 N N . LYS A 1 82 ? -7.836 -4.700 16.428 1.00 56.53 82 LYS A N 1
ATOM 654 C CA . LYS A 1 82 ? -8.211 -3.883 17.596 1.00 56.53 82 LYS A CA 1
ATOM 655 C C . LYS A 1 82 ? -9.724 -3.664 17.644 1.00 56.53 82 LYS A C 1
ATOM 657 O O . LYS A 1 82 ? -10.325 -3.935 18.678 1.00 56.53 82 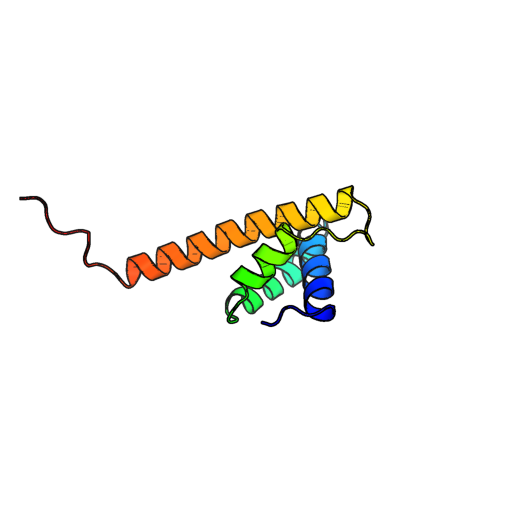LYS A O 1
ATOM 662 N N . THR A 1 83 ? -10.344 -3.292 16.526 1.00 54.00 83 THR A N 1
ATOM 663 C CA . THR A 1 83 ? -11.800 -3.089 16.442 1.00 54.00 83 THR A CA 1
ATOM 664 C C . THR A 1 83 ? -12.582 -4.376 16.722 1.00 54.00 83 THR A C 1
ATOM 666 O O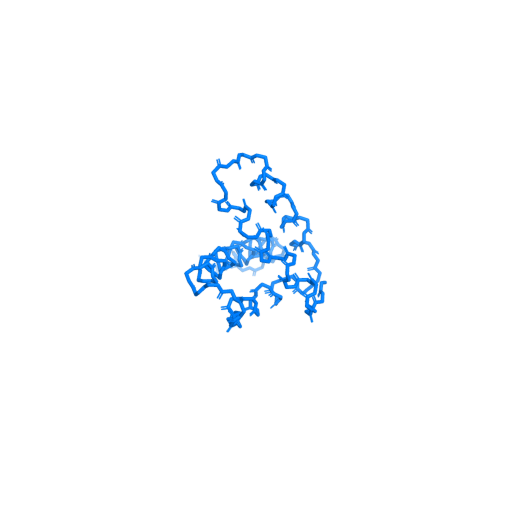 . THR A 1 83 ? -13.512 -4.366 17.520 1.00 54.00 83 THR A O 1
ATOM 669 N N . ILE A 1 84 ? -12.166 -5.518 16.163 1.00 53.12 84 ILE A N 1
ATOM 670 C CA . ILE A 1 84 ? -12.808 -6.819 16.420 1.00 53.12 84 ILE A CA 1
ATOM 671 C C . ILE A 1 84 ? -12.658 -7.233 17.890 1.00 53.12 84 ILE A C 1
ATOM 673 O O . ILE A 1 84 ? -13.604 -7.759 18.464 1.00 53.12 84 ILE A O 1
ATOM 677 N N . ARG A 1 85 ? -11.507 -6.979 18.531 1.00 47.09 85 ARG A N 1
ATOM 678 C CA . ARG A 1 85 ? -11.333 -7.245 19.972 1.00 47.09 85 ARG A CA 1
ATOM 679 C C . ARG A 1 85 ? -12.247 -6.380 20.842 1.00 47.09 85 ARG A C 1
ATOM 681 O O . ARG A 1 85 ? -12.760 -6.886 21.832 1.00 47.09 85 ARG A O 1
ATOM 688 N N . ILE A 1 86 ? -12.475 -5.121 20.466 1.00 52.50 86 ILE A N 1
ATOM 689 C CA . ILE A 1 86 ? -13.425 -4.232 21.157 1.00 52.50 86 ILE A CA 1
ATOM 690 C C . ILE A 1 86 ? -14.865 -4.741 20.979 1.00 52.50 86 ILE A C 1
ATOM 692 O O . ILE A 1 86 ? -15.634 -4.753 21.935 1.00 52.50 86 ILE A O 1
ATOM 696 N N . LEU A 1 87 ? -15.212 -5.228 19.785 1.00 47.88 87 LEU A N 1
ATOM 697 C CA . LEU A 1 87 ? -16.543 -5.763 19.475 1.00 47.88 87 LEU A CA 1
ATOM 698 C C . LEU A 1 87 ? -16.786 -7.191 20.010 1.00 47.88 87 LEU A C 1
ATOM 700 O O . LEU A 1 87 ? -17.924 -7.649 20.014 1.00 47.88 87 LEU A O 1
ATOM 704 N N . ASN A 1 88 ? -15.752 -7.894 20.490 1.00 44.16 88 ASN A N 1
ATOM 705 C CA . ASN A 1 88 ? -15.855 -9.243 21.061 1.00 44.16 88 ASN A CA 1
ATOM 706 C C . ASN A 1 88 ? -15.220 -9.331 22.469 1.00 44.16 88 ASN A C 1
ATOM 708 O O . ASN A 1 88 ? -14.185 -9.977 22.657 1.00 44.16 88 ASN A O 1
ATOM 712 N N . PRO A 1 89 ? -15.848 -8.742 23.507 1.00 54.06 89 PRO A N 1
ATOM 713 C CA . PRO A 1 89 ? -15.336 -8.783 24.881 1.00 54.06 89 PRO A CA 1
ATOM 714 C C . PRO A 1 89 ? -15.465 -10.162 25.567 1.00 54.06 89 PRO A C 1
ATOM 716 O O . PRO A 1 89 ? -15.013 -10.339 26.696 1.00 54.06 89 PRO A O 1
ATOM 719 N N . ARG A 1 90 ? -16.055 -11.176 24.913 1.00 49.38 90 ARG A N 1
ATOM 720 C CA . ARG A 1 90 ? -16.422 -12.474 25.523 1.00 49.38 90 ARG A CA 1
ATOM 721 C C . ARG A 1 90 ? -15.266 -13.453 25.804 1.00 49.38 90 ARG A C 1
ATOM 723 O O . ARG A 1 90 ? -15.528 -14.622 26.064 1.00 49.38 90 ARG A O 1
ATOM 730 N N . LYS A 1 91 ? -13.998 -13.028 25.779 1.00 52.47 91 LYS A N 1
ATOM 731 C CA . LYS A 1 91 ? -12.851 -13.926 26.052 1.00 52.47 91 LYS A CA 1
ATOM 732 C C . LYS A 1 91 ? -11.934 -13.507 27.204 1.00 52.47 91 LYS A C 1
ATOM 734 O O . LYS A 1 91 ? -10.884 -14.116 27.372 1.00 52.47 91 LYS A O 1
ATOM 739 N N . SER A 1 92 ? -12.314 -12.513 28.010 1.00 51.81 92 SER A N 1
ATOM 740 C CA . SER A 1 92 ? -11.469 -12.005 29.107 1.00 51.81 92 SER A CA 1
ATOM 741 C C . SER A 1 92 ? -12.004 -12.238 30.524 1.00 51.81 92 SER A C 1
ATOM 743 O O . SER A 1 92 ? -11.453 -11.678 31.467 1.00 51.81 92 SER A O 1
ATOM 745 N N . ARG A 1 93 ? -13.028 -13.078 30.727 1.00 55.38 93 ARG A N 1
ATOM 746 C CA . ARG A 1 93 ? -13.462 -13.468 32.081 1.00 55.38 93 ARG A CA 1
ATOM 747 C C . ARG A 1 93 ? -13.781 -14.951 32.176 1.00 55.38 93 ARG A C 1
ATOM 749 O O . ARG A 1 93 ? -14.933 -15.353 32.098 1.00 55.38 93 ARG A O 1
ATOM 756 N N . SER A 1 94 ? -12.737 -15.744 32.365 1.00 49.88 94 SER A N 1
ATOM 757 C CA . SER A 1 94 ? -12.832 -17.013 33.084 1.00 49.88 94 SER A CA 1
ATOM 758 C C . SER A 1 94 ? -11.426 -17.450 33.477 1.00 49.88 94 SER A C 1
ATOM 760 O O . SER A 1 94 ? -10.753 -18.148 32.719 1.00 49.88 94 SER A O 1
ATOM 762 N N . LYS A 1 95 ? -10.971 -17.027 34.653 1.00 47.69 95 LYS A N 1
ATOM 763 C CA . LYS A 1 95 ? -10.132 -17.879 35.493 1.00 47.69 95 LYS A CA 1
ATOM 764 C C . LYS A 1 95 ? -10.606 -17.737 36.947 1.00 47.69 95 LYS A C 1
ATOM 766 O O . LYS A 1 95 ? -11.073 -16.647 37.278 1.00 47.69 95 LYS A O 1
ATOM 771 N N . PRO A 1 96 ? -10.612 -18.864 37.679 1.00 58.22 96 PRO A N 1
ATOM 772 C CA . PRO A 1 96 ? -11.362 -19.068 38.917 1.00 58.22 96 PRO A CA 1
ATOM 773 C C . PRO A 1 96 ? -10.849 -18.225 40.081 1.00 58.22 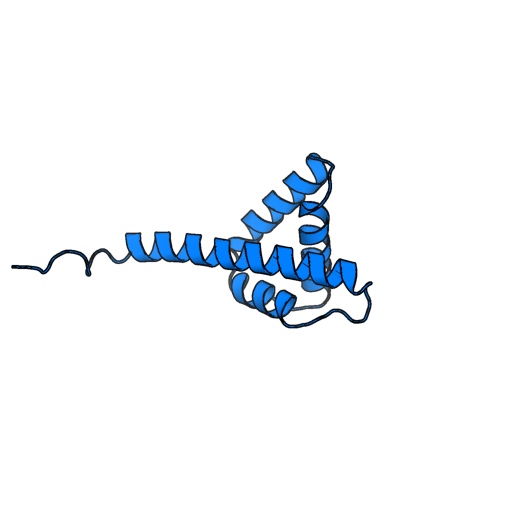96 PRO A C 1
ATOM 775 O O . PRO A 1 96 ? -9.655 -17.847 40.049 1.00 58.22 96 PRO A O 1
#

Radius of gyration: 16.27 Å; chains: 1; bounding box: 30×36×56 Å